Protein AF-A0A812KGJ5-F1 (afdb_monomer)

Foldseek 3Di:
DVVCVVVVVVVCPDLVVLQVQLLVCLLDVNLALVSLVVSVVSPRDQFDFDAQDDDDPVLVVLVVLLVCVVVPVDDLVSLLSVQRARDGSLLSNLSNVSVNSNLSSLLVPHDQCDAGPVRDGSCRSCVVPDDDPQNVCSSVVNSVVSNVSSVCSVVVVVVVD

pLDDT: mean 86.13, std 13.67, range [40.97, 97.31]

Sequence (161 aa):
AMNEILVQAGGSMSSWILNRAIYSATSFRGGQAQVIQRLIQVRADVNHKYPLKAVSLHALYLGVKGMQHRFGRVTNSTRQCYHAWGATPLMAALLSAQYEGAAALIAAGARIDLRNARGCTAAELVREQVLPRFLVEALQGRPQECQDITDMILAGKTSEV

Mean predicted aligned error: 6.78 Å

InterPro domains:
  IPR002110 Ankyrin repeat [PS50088] (85-117)
  IPR036770 Ankyrin repeat-containing domain superfamily [G3DSA:1.25.40.20] 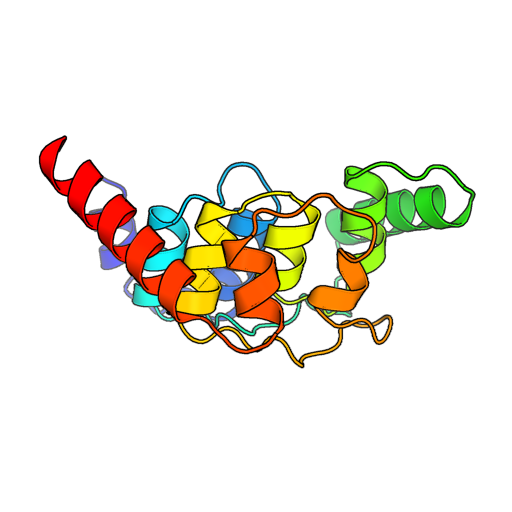(18-151)
  IPR036770 Ankyrin repeat-containing domain superfamily [SSF48403] (29-126)

Structure (mmCIF, N/CA/C/O backbone):
data_AF-A0A812KGJ5-F1
#
_entry.id   AF-A0A812KGJ5-F1
#
loop_
_atom_site.group_PDB
_atom_site.id
_atom_site.type_symbol
_atom_site.label_atom_id
_atom_site.label_alt_id
_atom_site.label_comp_id
_atom_site.label_asym_id
_atom_site.label_entity_id
_atom_site.label_seq_id
_atom_site.pdbx_PDB_ins_code
_atom_site.Cartn_x
_atom_site.Cartn_y
_atom_site.Cartn_z
_atom_site.occupancy
_atom_site.B_iso_or_equiv
_atom_site.auth_seq_id
_atom_site.auth_comp_id
_atom_site.auth_asym_id
_atom_site.auth_atom_id
_atom_site.pdbx_PDB_model_num
ATOM 1 N N . ALA A 1 1 ? -24.506 7.480 -14.493 1.00 49.41 1 ALA A N 1
ATOM 2 C CA . ALA A 1 1 ? -23.262 7.595 -15.292 1.00 49.41 1 ALA A CA 1
ATOM 3 C C . ALA A 1 1 ? -22.145 6.641 -14.834 1.00 49.41 1 ALA A C 1
ATOM 5 O O . ALA A 1 1 ? -22.052 5.567 -15.404 1.00 49.41 1 ALA A O 1
ATOM 6 N N . MET A 1 2 ? -21.313 6.937 -13.816 1.00 45.19 2 MET A N 1
ATOM 7 C CA . MET A 1 2 ? -20.168 6.054 -13.472 1.00 45.19 2 MET A CA 1
ATOM 8 C C . MET A 1 2 ? -20.586 4.677 -12.919 1.00 45.19 2 MET A C 1
ATOM 10 O O . MET A 1 2 ? -19.990 3.668 -13.282 1.00 45.19 2 MET A O 1
ATOM 14 N N . ASN A 1 3 ? -21.657 4.625 -12.117 1.00 40.97 3 ASN A N 1
ATOM 15 C CA . ASN A 1 3 ? -22.225 3.366 -11.612 1.00 40.97 3 ASN A CA 1
ATOM 16 C C . ASN A 1 3 ? -22.810 2.486 -12.728 1.00 40.97 3 ASN A C 1
ATOM 18 O O . ASN A 1 3 ? -22.664 1.273 -12.676 1.00 40.97 3 ASN A O 1
ATOM 22 N N . GLU A 1 4 ? -23.417 3.080 -13.757 1.00 52.66 4 GLU A N 1
ATOM 23 C CA . GLU A 1 4 ? -23.942 2.325 -14.903 1.00 52.66 4 GLU A CA 1
ATOM 24 C C . GLU A 1 4 ? -22.805 1.792 -15.769 1.00 52.66 4 GLU A C 1
ATOM 26 O O . GLU A 1 4 ? -22.824 0.624 -16.122 1.00 52.66 4 GLU A O 1
ATOM 31 N N . ILE A 1 5 ? -21.756 2.584 -16.011 1.00 55.25 5 ILE A N 1
ATOM 32 C CA . ILE A 1 5 ? -20.582 2.143 -16.782 1.00 55.25 5 ILE A CA 1
ATOM 33 C C . ILE A 1 5 ? -19.865 0.972 -16.088 1.00 55.25 5 ILE A C 1
ATOM 35 O O . ILE A 1 5 ? -19.426 0.040 -16.757 1.00 55.25 5 ILE A O 1
ATOM 39 N N . LEU A 1 6 ? -19.781 0.976 -14.753 1.00 51.72 6 LEU A N 1
ATOM 40 C CA . LEU A 1 6 ? -19.147 -0.102 -13.981 1.00 51.72 6 LEU A CA 1
ATOM 41 C C . LEU A 1 6 ? -19.994 -1.384 -13.923 1.00 51.72 6 LEU A C 1
ATOM 43 O O . LEU A 1 6 ? -19.431 -2.476 -13.924 1.00 51.72 6 LEU A O 1
ATOM 47 N N . VAL A 1 7 ? -21.326 -1.267 -13.909 1.00 52.66 7 VAL A N 1
ATOM 48 C CA . VAL A 1 7 ? -22.252 -2.416 -13.936 1.00 52.66 7 VAL A CA 1
ATOM 49 C C . VAL A 1 7 ? -22.390 -2.992 -15.350 1.00 52.66 7 VAL A C 1
ATOM 51 O O . VAL A 1 7 ? -22.420 -4.208 -15.526 1.00 52.66 7 VAL A O 1
ATOM 54 N N . GLN A 1 8 ? -22.403 -2.140 -16.376 1.00 48.59 8 GLN A N 1
ATOM 55 C CA . GLN A 1 8 ? -22.491 -2.535 -17.786 1.00 48.59 8 GLN A CA 1
ATOM 56 C C . GLN A 1 8 ? -21.162 -3.120 -18.302 1.00 48.59 8 GLN A C 1
ATOM 58 O O . GLN A 1 8 ? -21.161 -3.959 -19.199 1.00 48.59 8 GLN A O 1
ATOM 63 N N . ALA A 1 9 ? -20.039 -2.785 -17.653 1.00 47.84 9 ALA A N 1
ATOM 64 C CA . ALA A 1 9 ? -18.753 -3.480 -17.768 1.00 47.84 9 ALA A CA 1
ATOM 65 C C . ALA A 1 9 ? -18.690 -4.810 -16.979 1.00 47.84 9 ALA A C 1
ATOM 67 O O . ALA A 1 9 ? -17.604 -5.348 -16.760 1.00 47.84 9 ALA A O 1
ATOM 68 N N . GLY A 1 10 ? -19.842 -5.378 -16.592 1.00 43.94 10 GLY A N 1
ATOM 69 C CA . GLY A 1 10 ? -20.005 -6.692 -15.954 1.00 43.94 10 GLY A CA 1
ATOM 70 C C . GLY A 1 10 ? -19.422 -7.890 -16.724 1.00 43.94 10 GLY A C 1
ATOM 71 O O . GLY A 1 10 ? -19.470 -9.015 -16.234 1.00 43.94 10 GLY A O 1
ATOM 72 N N . GLY A 1 11 ? -18.794 -7.673 -17.881 1.00 49.69 11 GLY A N 1
ATOM 73 C CA . GLY A 1 11 ? -17.784 -8.576 -18.423 1.00 49.69 11 GLY A CA 1
ATOM 74 C C . 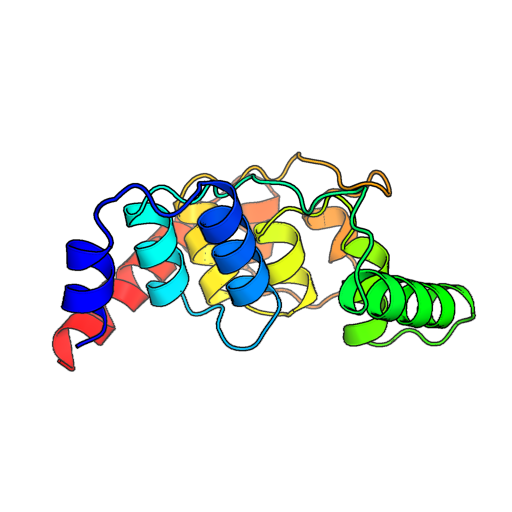GLY A 1 11 ? -16.456 -8.411 -17.681 1.00 49.69 11 GLY A C 1
ATOM 75 O O . GLY A 1 11 ? -15.562 -7.756 -18.200 1.00 49.69 11 GLY A O 1
ATOM 76 N N . SER A 1 12 ? -16.351 -8.975 -16.468 1.00 53.38 12 SER A N 1
ATOM 77 C CA . SER A 1 12 ? -15.117 -9.162 -15.678 1.00 53.38 12 SER A CA 1
ATOM 78 C C . SER A 1 12 ? -13.995 -8.174 -16.025 1.00 53.38 12 SER A C 1
ATOM 80 O O . SER A 1 12 ? -13.027 -8.544 -16.701 1.00 53.38 12 SER A O 1
ATOM 82 N N . MET A 1 13 ? -14.089 -6.925 -15.556 1.00 59.03 13 MET A 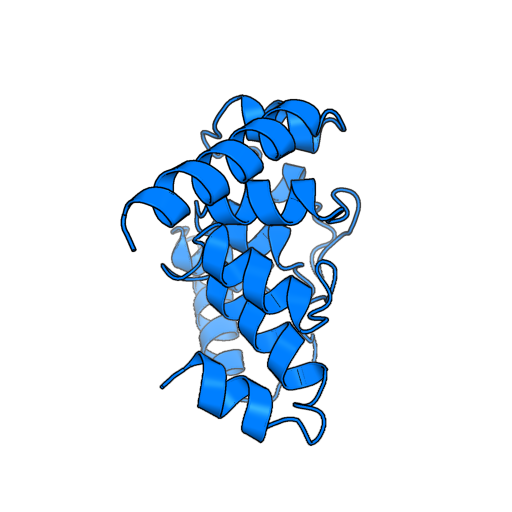N 1
ATOM 83 C CA . MET A 1 13 ? -12.939 -6.026 -15.612 1.00 59.03 13 MET A CA 1
ATOM 84 C C . MET A 1 13 ? -11.746 -6.772 -15.011 1.00 59.03 13 MET A C 1
ATOM 86 O O . MET A 1 13 ? -11.825 -7.253 -13.880 1.00 59.03 13 MET A O 1
ATOM 90 N N . SER A 1 14 ? -10.698 -6.973 -15.819 1.00 75.38 14 SER A N 1
ATOM 91 C CA . SER A 1 14 ? -9.600 -7.871 -15.462 1.00 75.38 14 SER A CA 1
ATOM 92 C C . SER A 1 14 ? -9.105 -7.541 -14.056 1.00 75.38 14 SER A C 1
ATOM 94 O O . SER A 1 14 ? -8.898 -6.367 -13.735 1.00 75.38 14 SER A O 1
ATOM 96 N N . SER A 1 15 ? -8.911 -8.563 -13.220 1.00 79.56 15 SER A N 1
ATOM 97 C CA . SER A 1 15 ? -8.401 -8.409 -11.850 1.00 79.56 15 SER A CA 1
ATOM 98 C C . SER A 1 15 ? -7.136 -7.544 -11.810 1.00 79.56 15 SER A C 1
ATOM 100 O O . SER A 1 15 ? -6.934 -6.761 -10.887 1.00 79.56 15 SER A O 1
ATOM 102 N N . TRP A 1 16 ? -6.333 -7.590 -12.876 1.00 81.38 16 TRP A N 1
ATOM 103 C CA . TRP A 1 16 ? -5.188 -6.712 -13.085 1.00 81.38 16 TRP A CA 1
ATOM 104 C C . TRP A 1 16 ? -5.549 -5.216 -13.135 1.00 81.38 16 TRP A C 1
ATOM 106 O O . TRP A 1 16 ? -4.878 -4.407 -12.495 1.00 81.38 16 TRP A O 1
ATOM 116 N N . ILE A 1 17 ? -6.606 -4.837 -13.863 1.00 85.12 17 ILE A N 1
ATOM 117 C CA . ILE A 1 17 ? -7.069 -3.443 -13.975 1.00 85.12 17 ILE A CA 1
ATOM 118 C C . ILE A 1 17 ? -7.557 -2.950 -12.615 1.00 85.12 17 ILE A C 1
ATOM 120 O O . ILE A 1 17 ? -7.167 -1.867 -12.190 1.00 85.12 17 ILE A O 1
ATOM 124 N N . LEU A 1 18 ? -8.356 -3.757 -11.913 1.00 87.94 18 LEU A N 1
ATOM 125 C CA . LEU A 1 18 ? -8.873 -3.434 -10.580 1.00 87.94 18 LEU A CA 1
ATOM 126 C C . LEU A 1 18 ? -7.752 -3.219 -9.562 1.00 87.94 18 LEU A C 1
ATOM 128 O O . LEU A 1 18 ? -7.709 -2.198 -8.874 1.00 87.94 18 LEU A O 1
ATOM 132 N N . ASN A 1 19 ? -6.794 -4.142 -9.530 1.00 89.62 19 ASN A N 1
ATOM 133 C CA . ASN A 1 19 ? -5.656 -4.066 -8.623 1.00 89.62 19 ASN A CA 1
ATOM 134 C C . ASN A 1 19 ? -4.739 -2.877 -8.946 1.00 89.62 19 ASN A C 1
ATOM 136 O O . ASN A 1 19 ? -4.195 -2.221 -8.055 1.00 89.62 19 ASN A O 1
ATOM 140 N N . ARG A 1 20 ? -4.588 -2.545 -10.231 1.00 87.81 20 ARG A N 1
ATOM 141 C CA . ARG A 1 20 ? -3.857 -1.349 -10.654 1.00 87.81 20 ARG A CA 1
ATOM 142 C C . ARG A 1 20 ? -4.625 -0.067 -10.323 1.00 87.81 20 ARG A C 1
ATOM 144 O O . ARG A 1 20 ? -3.994 0.923 -9.955 1.00 87.81 20 ARG A O 1
ATOM 151 N N . ALA A 1 21 ? -5.953 -0.079 -10.419 1.00 89.88 21 ALA A N 1
ATOM 152 C CA . ALA A 1 21 ? -6.806 1.058 -10.095 1.00 89.88 21 ALA A CA 1
ATOM 153 C C . ALA A 1 21 ? -6.753 1.393 -8.602 1.00 89.88 21 ALA A C 1
ATOM 155 O O . ALA A 1 21 ? -6.520 2.552 -8.270 1.00 89.88 21 ALA A O 1
ATOM 156 N N . ILE A 1 22 ? -6.871 0.400 -7.710 1.00 91.62 22 ILE A N 1
ATOM 157 C CA . ILE A 1 22 ? -6.775 0.640 -6.260 1.00 91.62 22 ILE A CA 1
ATOM 158 C C . ILE A 1 22 ? -5.387 1.149 -5.866 1.00 91.62 22 ILE A C 1
ATOM 160 O O . ILE A 1 22 ? -5.286 2.124 -5.128 1.00 91.62 22 ILE A O 1
ATOM 164 N N . TYR A 1 23 ? -4.317 0.586 -6.439 1.00 91.56 23 TYR A N 1
ATOM 165 C CA . TYR A 1 23 ? -2.957 1.076 -6.205 1.00 91.56 23 TYR A CA 1
ATOM 166 C C . TYR A 1 23 ? -2.756 2.511 -6.717 1.00 91.56 23 TYR A C 1
ATOM 168 O O . TYR A 1 23 ? -2.099 3.336 -6.079 1.00 91.56 23 TYR A O 1
ATOM 176 N N . SER A 1 24 ? -3.305 2.829 -7.891 1.00 89.38 24 SER A N 1
ATOM 177 C CA . SER A 1 24 ? -3.219 4.175 -8.455 1.00 89.38 24 SER A CA 1
ATOM 178 C C . SER A 1 24 ? -4.025 5.170 -7.620 1.00 89.38 24 SER A C 1
ATOM 180 O O . SER A 1 24 ? -3.529 6.254 -7.328 1.00 89.38 24 SER A O 1
ATOM 182 N N . ALA A 1 25 ? -5.236 4.807 -7.193 1.00 91.06 25 ALA A N 1
ATOM 183 C CA . ALA A 1 25 ? -6.074 5.646 -6.344 1.00 91.06 25 ALA A CA 1
ATOM 184 C C . ALA A 1 25 ? -5.346 6.021 -5.047 1.00 91.06 25 ALA A C 1
ATOM 186 O O . ALA A 1 25 ? -5.326 7.194 -4.689 1.00 91.06 25 ALA A O 1
ATOM 187 N N . THR A 1 26 ? -4.670 5.065 -4.403 1.00 90.88 26 THR A N 1
ATOM 188 C CA . THR A 1 26 ? -3.925 5.309 -3.158 1.00 90.88 26 THR A CA 1
ATOM 189 C C . THR A 1 26 ? -2.605 6.055 -3.350 1.00 90.88 26 THR A C 1
ATOM 191 O O . THR A 1 26 ? -2.118 6.674 -2.409 1.00 90.88 26 THR A O 1
ATOM 194 N N . SER A 1 27 ? -2.024 6.029 -4.552 1.00 88.69 27 SER A N 1
ATOM 195 C CA . SER A 1 27 ? -0.764 6.725 -4.870 1.00 88.69 27 SER A CA 1
ATOM 196 C C . SER A 1 27 ? -0.944 8.205 -5.232 1.00 88.69 27 SER A C 1
ATOM 198 O O . SER A 1 27 ? 0.034 8.946 -5.323 1.00 88.69 27 SER A O 1
ATOM 200 N N . PHE A 1 28 ? -2.174 8.640 -5.504 1.00 83.75 28 PHE A N 1
ATOM 201 C CA . PHE A 1 28 ? -2.497 10.000 -5.941 1.00 83.75 28 PHE A CA 1
ATOM 202 C C . PHE A 1 28 ? -3.640 10.571 -5.087 1.00 83.75 28 PHE A C 1
ATOM 204 O O . PHE A 1 28 ? -4.107 9.929 -4.152 1.00 83.75 28 PHE A O 1
ATOM 211 N N . ARG A 1 29 ? -4.144 11.770 -5.413 1.00 72.50 29 ARG A N 1
ATOM 212 C CA . ARG A 1 29 ? -5.267 12.423 -4.698 1.00 72.50 29 ARG A CA 1
ATOM 213 C C . ARG A 1 29 ? -6.622 11.682 -4.790 1.00 72.50 29 ARG A C 1
ATOM 215 O O . ARG A 1 29 ? -7.657 12.257 -4.471 1.00 72.50 29 ARG A O 1
ATOM 222 N N . GLY A 1 30 ? -6.633 10.433 -5.257 1.00 65.19 30 GLY A N 1
ATOM 223 C CA . GLY A 1 30 ? -7.813 9.571 -5.338 1.00 65.19 30 GLY A CA 1
ATOM 224 C C . GLY A 1 30 ? -8.027 8.689 -4.105 1.00 65.19 30 GLY A C 1
ATOM 225 O O . GLY A 1 30 ? -8.983 7.918 -4.091 1.00 65.19 30 GLY A O 1
ATOM 226 N N . GLY A 1 31 ? -7.172 8.781 -3.082 1.00 74.88 31 GLY A N 1
ATOM 227 C CA . GLY A 1 31 ? -7.194 7.932 -1.889 1.00 74.88 31 GLY A CA 1
ATOM 228 C C . GLY A 1 31 ? -8.300 8.270 -0.888 1.00 74.88 31 GLY A C 1
ATOM 229 O O . GLY A 1 31 ? -8.078 8.165 0.312 1.00 74.88 31 GLY A O 1
ATOM 230 N N . GLN A 1 32 ? -9.472 8.693 -1.362 1.00 85.62 32 GLN A N 1
ATOM 231 C CA . GLN A 1 32 ? -10.650 8.892 -0.519 1.00 85.62 32 GLN A CA 1
ATOM 232 C C . GLN A 1 32 ? -11.233 7.537 -0.119 1.00 85.62 32 GLN A C 1
ATOM 234 O O . GLN A 1 32 ? -11.324 6.634 -0.958 1.00 85.62 32 GLN A O 1
ATOM 239 N N . ALA A 1 33 ? -11.705 7.416 1.124 1.00 86.38 33 ALA A N 1
ATOM 240 C CA . ALA A 1 33 ? -12.263 6.167 1.652 1.00 86.38 33 ALA A CA 1
ATOM 241 C C . ALA A 1 33 ? -13.346 5.559 0.738 1.00 86.38 33 ALA A C 1
ATOM 243 O O . ALA A 1 33 ? -13.368 4.353 0.518 1.00 86.38 33 ALA A O 1
ATOM 244 N N . GLN A 1 34 ? -14.183 6.395 0.118 1.00 87.56 34 GLN A N 1
ATOM 245 C CA . GLN A 1 34 ? -15.259 5.969 -0.782 1.00 87.56 34 GLN A CA 1
ATOM 246 C C . GLN A 1 34 ? -14.760 5.290 -2.057 1.00 87.56 34 GLN A C 1
ATOM 248 O O . GLN A 1 34 ? -15.262 4.233 -2.431 1.00 87.56 34 GLN A O 1
ATOM 253 N N . VAL A 1 35 ? -13.775 5.883 -2.737 1.00 88.06 35 VAL A N 1
ATOM 254 C CA . VAL A 1 35 ? -13.225 5.317 -3.980 1.00 88.06 35 VAL A CA 1
ATOM 255 C C . VAL A 1 35 ? -12.588 3.967 -3.677 1.00 88.06 35 VAL A C 1
ATOM 257 O O . VAL A 1 35 ? -12.818 2.996 -4.395 1.00 88.06 35 VAL A O 1
ATOM 260 N N . ILE A 1 36 ? -11.849 3.892 -2.570 1.00 90.88 36 ILE A N 1
ATOM 261 C CA . ILE A 1 36 ? -11.234 2.655 -2.095 1.00 90.88 36 ILE A CA 1
ATOM 262 C C . ILE A 1 36 ? -12.301 1.610 -1.755 1.00 90.88 36 ILE A C 1
ATOM 264 O O . ILE A 1 36 ? -12.226 0.494 -2.261 1.00 90.88 36 ILE A O 1
ATOM 268 N N . GLN A 1 37 ? -13.340 1.972 -0.997 1.00 90.12 37 GLN A N 1
ATOM 269 C CA . GLN A 1 37 ? -14.439 1.069 -0.652 1.00 90.12 37 GLN A CA 1
ATOM 270 C C . GLN A 1 37 ? -15.162 0.547 -1.902 1.00 90.12 37 GLN A C 1
ATOM 272 O O . GLN A 1 37 ? -15.429 -0.650 -2.005 1.00 90.12 37 GLN A O 1
ATOM 277 N N . ARG A 1 38 ? -15.439 1.410 -2.886 1.00 88.56 38 ARG A N 1
ATOM 278 C CA . ARG A 1 38 ? -16.056 1.001 -4.157 1.00 88.56 38 ARG A CA 1
ATOM 279 C C . ARG A 1 38 ? -15.171 0.033 -4.934 1.00 88.56 38 ARG A C 1
ATOM 281 O O . ARG A 1 38 ? -15.676 -0.971 -5.426 1.00 88.56 38 ARG A O 1
ATOM 288 N N . LEU A 1 39 ? -13.866 0.293 -5.009 1.00 89.19 39 LEU A N 1
ATOM 289 C CA . LEU A 1 39 ? -12.909 -0.610 -5.658 1.00 89.19 39 LEU A CA 1
ATOM 290 C C . LEU A 1 39 ? -12.841 -1.970 -4.947 1.00 89.19 39 LEU A C 1
ATOM 292 O O . LEU A 1 39 ? -12.776 -3.006 -5.604 1.00 89.19 39 LEU A O 1
ATOM 296 N N . ILE A 1 40 ? -12.937 -1.985 -3.620 1.00 89.44 40 ILE A N 1
ATOM 297 C CA . ILE A 1 40 ? -13.006 -3.220 -2.829 1.00 89.44 40 ILE A CA 1
ATOM 298 C C . ILE A 1 40 ? -14.322 -3.971 -3.089 1.00 89.44 40 ILE A C 1
ATOM 300 O O . ILE A 1 40 ? -14.297 -5.186 -3.279 1.00 89.44 40 ILE A O 1
ATOM 304 N N . GLN A 1 41 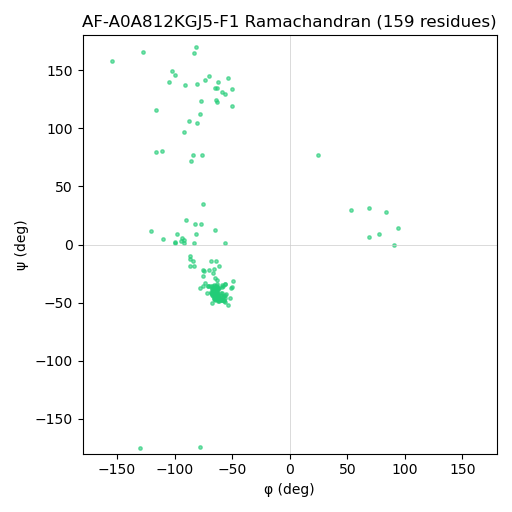? -15.462 -3.272 -3.182 1.00 88.62 41 GLN A N 1
ATOM 305 C CA . GLN A 1 41 ? -16.768 -3.875 -3.505 1.00 88.62 41 GLN A CA 1
ATOM 306 C C . GLN A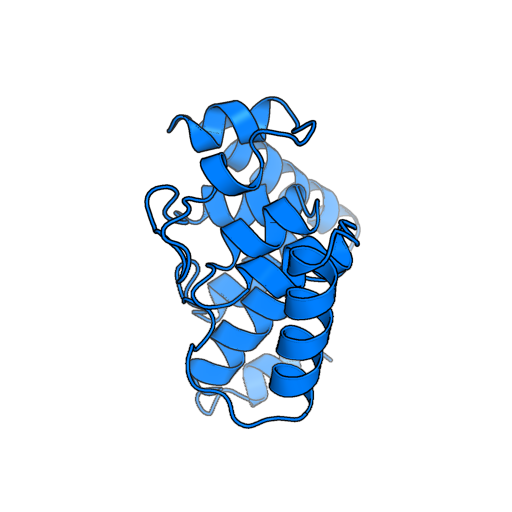 1 41 ? -16.763 -4.590 -4.863 1.00 88.62 41 GLN A C 1
ATOM 308 O O . GLN A 1 41 ? -17.348 -5.665 -4.995 1.00 88.62 41 GLN A O 1
ATOM 313 N N . VAL A 1 42 ? -16.052 -4.048 -5.858 1.00 87.44 42 VAL A N 1
ATOM 314 C CA . VAL A 1 42 ? -15.863 -4.704 -7.167 1.00 87.44 42 VAL A CA 1
ATOM 315 C C . VAL A 1 42 ? -14.730 -5.745 -7.168 1.00 87.44 42 VAL A C 1
ATOM 317 O O . VAL A 1 42 ? -14.284 -6.169 -8.230 1.00 87.44 42 VAL A O 1
ATOM 320 N N . ARG A 1 43 ? -14.305 -6.209 -5.983 1.00 86.88 43 ARG A N 1
ATOM 321 C CA . ARG A 1 43 ? -13.310 -7.270 -5.749 1.00 86.88 43 ARG A CA 1
ATOM 322 C C . ARG A 1 43 ? -11.866 -6.912 -6.121 1.00 86.88 43 ARG A C 1
ATOM 324 O O . ARG A 1 43 ? -11.097 -7.800 -6.493 1.00 86.88 43 ARG A O 1
ATOM 331 N N . ALA A 1 44 ? -11.465 -5.644 -6.005 1.00 89.31 44 ALA A N 1
ATOM 332 C CA . ALA A 1 44 ? -10.040 -5.308 -6.022 1.00 89.31 44 ALA A CA 1
ATOM 333 C C . ALA A 1 44 ? -9.330 -5.918 -4.800 1.00 89.31 44 ALA A C 1
ATOM 335 O O . ALA A 1 44 ? -9.813 -5.816 -3.671 1.00 89.31 44 ALA A O 1
ATOM 336 N N . ASP A 1 45 ? -8.170 -6.536 -5.016 1.00 92.75 45 ASP A N 1
ATOM 337 C CA . ASP A 1 45 ? -7.374 -7.134 -3.946 1.00 92.75 45 ASP A CA 1
ATOM 338 C C . ASP A 1 45 ? -6.602 -6.046 -3.183 1.00 92.75 45 ASP A C 1
ATOM 340 O O . ASP A 1 45 ? -5.660 -5.431 -3.696 1.00 92.75 45 ASP A O 1
ATOM 344 N N . VAL A 1 46 ? -6.988 -5.839 -1.921 1.00 94.00 46 VAL A N 1
ATOM 345 C CA . VAL A 1 46 ? -6.383 -4.870 -0.989 1.00 94.00 46 VAL A CA 1
ATOM 346 C C . VAL A 1 46 ? -4.906 -5.136 -0.701 1.00 94.00 46 VAL A C 1
ATOM 348 O O . VAL A 1 46 ? -4.200 -4.244 -0.233 1.00 94.00 46 VAL A O 1
ATOM 351 N N . ASN A 1 47 ? -4.425 -6.349 -0.977 1.00 95.94 47 ASN A N 1
ATOM 352 C CA . ASN A 1 47 ? -3.061 -6.791 -0.712 1.00 95.94 47 ASN A CA 1
ATOM 353 C C . ASN A 1 47 ? -2.230 -6.980 -1.987 1.00 95.94 47 ASN A C 1
ATOM 355 O O . ASN A 1 47 ? -1.075 -7.418 -1.897 1.00 95.94 47 ASN A O 1
ATOM 359 N N . HIS A 1 48 ? -2.775 -6.649 -3.163 1.00 93.88 48 HIS A N 1
ATOM 360 C CA . HIS A 1 48 ? -2.075 -6.859 -4.423 1.00 93.88 48 HIS A CA 1
ATOM 361 C C . HIS A 1 48 ? -0.795 -6.026 -4.502 1.00 93.88 48 HIS A C 1
ATOM 363 O O . HIS A 1 48 ? -0.810 -4.800 -4.413 1.00 93.88 48 HIS A O 1
ATOM 369 N N . LYS A 1 49 ? 0.340 -6.689 -4.712 1.00 93.94 49 LYS A N 1
ATOM 370 C CA . LYS A 1 49 ? 1.634 -6.014 -4.810 1.00 93.94 49 LYS A CA 1
ATOM 371 C C . LYS A 1 49 ? 1.836 -5.418 -6.198 1.00 93.94 49 LYS A C 1
ATOM 373 O O . LYS A 1 49 ? 1.590 -6.086 -7.199 1.00 93.94 49 LYS A O 1
ATOM 378 N N . TYR A 1 50 ? 2.372 -4.202 -6.260 1.00 91.19 50 TYR A N 1
ATOM 379 C CA . TYR A 1 50 ? 2.730 -3.571 -7.526 1.00 91.19 50 TYR A CA 1
ATOM 380 C C . TYR A 1 50 ? 3.700 -4.463 -8.325 1.00 91.19 50 TYR A C 1
ATOM 382 O O . TYR A 1 50 ? 4.710 -4.918 -7.766 1.00 91.19 50 TYR A O 1
ATOM 390 N N . PRO A 1 51 ? 3.424 -4.730 -9.614 1.00 88.44 51 PRO A N 1
ATOM 391 C CA . PRO A 1 51 ? 4.143 -5.742 -10.384 1.00 88.44 51 PRO A CA 1
ATOM 392 C C . PRO A 1 51 ? 5.619 -5.377 -10.531 1.00 88.44 51 PRO A C 1
ATOM 394 O O . PRO A 1 51 ? 5.917 -4.249 -10.877 1.00 88.44 51 PRO A O 1
ATOM 397 N N . LEU A 1 52 ? 6.545 -6.320 -10.327 1.00 73.44 52 LEU A N 1
ATOM 398 C CA . LEU A 1 52 ? 8.001 -6.073 -10.405 1.00 73.44 52 LEU A CA 1
ATOM 399 C C . LEU A 1 52 ? 8.541 -5.941 -11.834 1.00 73.44 52 LEU A C 1
ATOM 401 O O . LEU A 1 52 ? 9.580 -5.327 -12.058 1.00 73.44 52 LEU A O 1
ATOM 405 N N . LYS A 1 53 ? 7.866 -6.575 -12.795 1.00 67.81 53 LYS A N 1
ATOM 406 C CA . LYS A 1 53 ? 8.306 -6.686 -14.188 1.00 67.81 53 LYS A CA 1
ATOM 407 C C . LYS A 1 53 ? 7.310 -5.956 -15.077 1.00 67.81 53 LYS A C 1
ATOM 409 O O . LYS A 1 53 ? 6.428 -6.573 -15.663 1.00 67.81 53 LYS A O 1
ATOM 414 N N . ALA A 1 54 ? 7.426 -4.634 -15.136 1.00 69.19 54 ALA A N 1
ATOM 415 C CA . ALA A 1 54 ? 6.655 -3.817 -16.063 1.00 69.19 54 ALA A CA 1
ATOM 416 C C . ALA A 1 54 ? 7.613 -3.139 -17.043 1.00 69.19 54 ALA A C 1
ATOM 418 O O . ALA A 1 54 ? 8.423 -2.308 -16.644 1.00 69.19 54 ALA A O 1
ATOM 419 N N . VAL A 1 55 ? 7.510 -3.470 -18.329 1.00 75.50 55 VAL A N 1
ATOM 420 C CA . VAL A 1 55 ? 8.182 -2.716 -19.393 1.00 75.50 55 VAL A CA 1
ATOM 421 C C . VAL A 1 55 ? 7.189 -1.665 -19.873 1.00 75.50 55 VAL A C 1
ATOM 423 O O . VAL A 1 55 ? 6.259 -1.961 -20.614 1.00 75.50 55 VAL A O 1
ATOM 426 N N . SER A 1 56 ? 7.309 -0.446 -19.351 1.00 84.62 56 SER A N 1
ATOM 427 C CA . SER A 1 56 ? 6.435 0.676 -19.714 1.00 84.62 56 SER A CA 1
ATOM 428 C C . SER A 1 56 ? 7.143 2.010 -1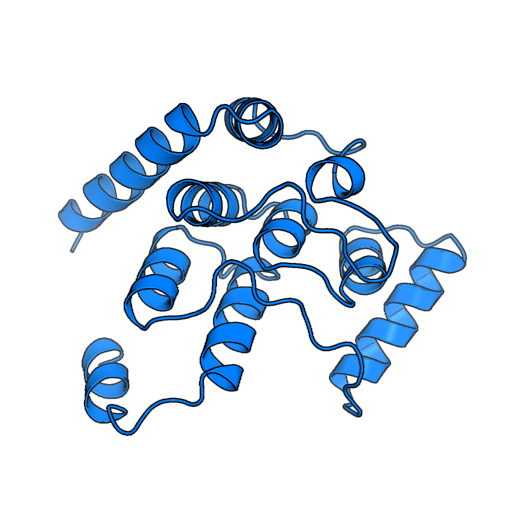9.492 1.00 84.62 56 SER A C 1
ATOM 430 O O . SER A 1 56 ? 8.048 2.103 -18.661 1.00 84.62 56 SER A O 1
ATOM 432 N N . LEU A 1 57 ? 6.690 3.071 -20.169 1.00 86.38 57 LEU A N 1
ATOM 433 C CA . LEU A 1 57 ? 7.172 4.438 -19.912 1.00 86.38 57 LEU A CA 1
ATOM 434 C C . LEU A 1 57 ? 6.993 4.842 -18.442 1.00 86.38 57 LEU A C 1
ATOM 436 O O . LEU A 1 57 ? 7.835 5.523 -17.864 1.00 86.38 57 LEU A O 1
ATOM 440 N N . HIS A 1 58 ? 5.923 4.361 -17.810 1.00 84.38 58 HIS A N 1
ATOM 441 C CA . HIS A 1 58 ? 5.690 4.572 -16.389 1.00 84.38 58 HIS A CA 1
ATOM 442 C C . HIS A 1 58 ? 6.751 3.873 -15.523 1.00 84.38 58 HIS A C 1
ATOM 444 O O . HIS A 1 58 ? 7.275 4.479 -14.595 1.00 84.38 58 HIS A O 1
ATOM 450 N N . ALA A 1 59 ? 7.131 2.635 -15.849 1.00 86.56 59 ALA A N 1
ATOM 451 C CA . ALA A 1 59 ? 8.214 1.933 -15.158 1.00 86.56 59 ALA A CA 1
ATOM 452 C C . ALA A 1 59 ? 9.568 2.642 -15.318 1.00 86.56 59 ALA A C 1
ATOM 454 O O . ALA A 1 59 ? 10.321 2.741 -14.349 1.00 86.56 59 ALA A O 1
ATOM 455 N N . LEU A 1 60 ? 9.850 3.192 -16.506 1.00 90.00 60 LEU A N 1
ATOM 456 C CA . LEU A 1 60 ? 11.033 4.025 -16.736 1.00 90.00 60 LEU A CA 1
ATOM 457 C C . LEU A 1 60 ? 11.012 5.274 -15.843 1.00 90.00 60 LEU A C 1
ATOM 459 O O . LEU A 1 60 ? 12.003 5.563 -15.175 1.00 90.00 60 LEU A O 1
ATOM 463 N N . TYR A 1 61 ? 9.876 5.974 -15.769 1.00 90.88 61 TYR A N 1
ATOM 464 C CA . TYR A 1 61 ? 9.697 7.121 -14.875 1.00 90.88 61 TYR A CA 1
ATOM 465 C C . TYR A 1 61 ? 9.946 6.756 -13.403 1.00 90.88 61 TYR A C 1
ATOM 467 O O . TYR A 1 61 ? 10.713 7.445 -12.724 1.00 90.88 61 TYR A O 1
ATOM 475 N N . LEU A 1 62 ? 9.363 5.649 -12.920 1.00 90.06 62 LEU A N 1
ATOM 476 C CA . LEU A 1 62 ? 9.599 5.149 -11.560 1.00 90.06 62 LEU A CA 1
ATOM 477 C C . LEU A 1 62 ? 11.086 4.848 -11.329 1.00 90.06 62 LEU A C 1
ATOM 479 O O . LEU A 1 62 ? 11.627 5.204 -10.283 1.00 90.06 62 LEU A O 1
ATOM 483 N N . GLY A 1 63 ? 11.761 4.249 -12.315 1.00 90.38 63 GLY A N 1
ATOM 484 C CA . GLY A 1 63 ? 13.196 3.969 -12.279 1.00 90.38 63 GLY A CA 1
ATOM 485 C C . GLY A 1 63 ? 14.047 5.236 -12.169 1.00 90.38 63 GLY A C 1
ATOM 486 O O . GLY A 1 63 ? 14.894 5.327 -11.281 1.00 90.38 63 GLY A O 1
ATOM 487 N N . VAL A 1 64 ? 13.780 6.246 -13.003 1.00 92.44 64 VAL A N 1
ATOM 488 C CA . VAL A 1 64 ? 14.485 7.540 -12.970 1.00 92.44 64 VAL A CA 1
ATOM 489 C C . VAL A 1 64 ? 14.267 8.252 -11.632 1.00 92.44 64 VAL A C 1
ATOM 491 O O . VAL A 1 64 ? 15.221 8.738 -11.023 1.00 92.44 64 VAL A O 1
ATOM 494 N N . LYS A 1 65 ? 13.030 8.289 -11.122 1.00 93.75 65 LYS A N 1
ATOM 495 C CA . LYS A 1 65 ? 12.728 8.898 -9.815 1.00 93.75 65 LYS A CA 1
ATOM 496 C C . LYS A 1 65 ? 13.333 8.120 -8.648 1.00 93.75 65 LYS A C 1
ATOM 498 O O . LYS A 1 65 ? 13.856 8.736 -7.720 1.00 93.75 65 LYS A O 1
ATOM 503 N N . GLY A 1 66 ? 13.334 6.792 -8.715 1.00 92.12 66 GLY A N 1
ATOM 504 C CA . GLY A 1 66 ? 14.017 5.941 -7.743 1.00 92.12 66 GLY A CA 1
ATOM 505 C C . GLY A 1 66 ? 15.535 6.142 -7.756 1.00 92.12 66 GLY A C 1
ATOM 506 O O . GLY A 1 66 ? 16.172 6.144 -6.705 1.00 92.12 66 GLY A O 1
ATOM 507 N N . MET A 1 67 ? 16.120 6.387 -8.927 1.00 92.50 67 MET A N 1
ATOM 508 C CA . MET A 1 67 ? 17.533 6.733 -9.061 1.00 92.50 67 MET A CA 1
ATOM 509 C C . MET A 1 67 ? 17.839 8.101 -8.433 1.00 92.50 67 MET A C 1
ATOM 511 O O . MET A 1 67 ? 18.795 8.214 -7.671 1.00 92.50 67 MET A O 1
ATOM 515 N N . GLN A 1 68 ? 16.995 9.114 -8.665 1.00 94.12 68 GLN A N 1
ATOM 516 C CA . GLN A 1 68 ? 17.112 10.422 -7.999 1.00 94.12 68 GLN A CA 1
ATOM 517 C C . GLN A 1 68 ? 17.099 10.282 -6.470 1.00 94.12 68 GLN A C 1
ATOM 519 O O . GLN A 1 68 ? 17.944 10.880 -5.806 1.00 94.12 68 GLN A O 1
ATOM 524 N N . HIS A 1 69 ? 16.202 9.450 -5.924 1.00 93.00 69 HIS A N 1
ATOM 525 C CA . HIS A 1 69 ? 16.173 9.142 -4.491 1.00 93.00 69 HIS A CA 1
ATOM 526 C C . HIS A 1 69 ? 17.510 8.560 -4.009 1.00 93.00 69 HIS A C 1
ATOM 528 O O . HIS A 1 69 ? 18.079 9.043 -3.033 1.00 93.00 69 HIS A O 1
ATOM 534 N N . ARG A 1 70 ? 18.050 7.567 -4.731 1.00 90.50 70 ARG A N 1
ATOM 535 C CA . ARG A 1 70 ? 19.319 6.908 -4.384 1.00 90.50 70 ARG A CA 1
ATOM 536 C C . ARG A 1 70 ? 20.524 7.854 -4.420 1.00 90.50 70 ARG A C 1
ATOM 538 O O . ARG A 1 70 ? 21.452 7.665 -3.644 1.00 90.50 70 ARG A O 1
ATOM 545 N N . PHE A 1 71 ? 20.498 8.867 -5.282 1.00 93.06 71 PHE A N 1
ATOM 546 C CA . PHE A 1 71 ? 21.534 9.903 -5.370 1.00 93.06 71 PHE A CA 1
ATOM 547 C C . PHE A 1 71 ? 21.271 11.120 -4.463 1.00 93.06 71 PHE A C 1
ATOM 549 O O . PHE A 1 71 ? 21.805 12.199 -4.705 1.00 93.06 71 PHE A O 1
ATOM 556 N N . GLY A 1 72 ? 20.442 10.973 -3.424 1.00 88.75 72 GLY A N 1
ATOM 557 C CA . GLY A 1 72 ? 20.274 11.983 -2.373 1.00 88.75 72 GLY A CA 1
ATOM 558 C C . GLY A 1 72 ? 19.180 13.022 -2.625 1.00 88.75 72 GLY A C 1
ATOM 559 O O . GLY A 1 72 ? 18.925 13.858 -1.762 1.00 88.75 72 GLY A O 1
ATOM 560 N N . ARG A 1 73 ? 18.461 12.968 -3.755 1.00 91.56 73 ARG A N 1
ATOM 561 C CA . ARG A 1 73 ? 17.266 13.804 -3.974 1.00 91.56 73 ARG A CA 1
ATOM 562 C C . ARG A 1 73 ? 16.041 13.144 -3.345 1.00 91.56 73 ARG A C 1
ATOM 564 O O . ARG A 1 73 ? 15.213 12.544 -4.039 1.00 91.56 73 ARG A O 1
ATOM 571 N N . VAL A 1 74 ? 15.932 13.250 -2.024 1.00 89.56 74 VAL A N 1
ATOM 572 C CA . VAL A 1 74 ? 14.826 12.679 -1.248 1.00 89.56 74 VAL A CA 1
ATOM 573 C C . VAL A 1 74 ? 13.659 13.666 -1.184 1.00 89.56 74 VAL A C 1
ATOM 575 O O . VAL A 1 74 ? 13.700 14.666 -0.480 1.00 89.56 74 VAL A O 1
ATOM 578 N N . THR A 1 75 ? 12.602 13.376 -1.937 1.00 90.19 75 THR A N 1
ATOM 579 C CA . THR A 1 75 ? 11.303 14.055 -1.874 1.00 90.19 75 THR A CA 1
ATOM 580 C C . THR A 1 75 ? 10.209 13.005 -1.709 1.00 90.19 75 THR A C 1
ATOM 582 O O . THR A 1 75 ? 10.447 11.819 -1.956 1.00 90.19 75 THR A O 1
ATOM 585 N N . ASN A 1 76 ? 8.990 13.411 -1.343 1.00 87.81 76 ASN A N 1
ATOM 586 C CA . ASN A 1 76 ? 7.864 12.474 -1.222 1.00 87.81 76 ASN A CA 1
ATOM 587 C C . ASN A 1 76 ? 7.642 11.683 -2.520 1.00 87.81 76 ASN A C 1
ATOM 589 O O . ASN A 1 76 ? 7.499 10.464 -2.499 1.00 87.81 76 ASN A O 1
ATOM 593 N N . SER A 1 77 ? 7.729 12.350 -3.673 1.00 88.50 77 SER A N 1
ATOM 594 C CA . SER A 1 77 ? 7.565 11.701 -4.976 1.00 88.50 77 SER A CA 1
ATOM 595 C C . SER A 1 77 ? 8.706 10.738 -5.318 1.00 88.50 77 SER A C 1
ATOM 597 O O . SER A 1 77 ? 8.447 9.660 -5.855 1.00 88.50 77 SER A O 1
ATOM 599 N N . THR A 1 78 ? 9.967 11.083 -5.021 1.00 92.62 78 THR A N 1
ATOM 600 C CA . THR A 1 78 ? 11.090 10.168 -5.296 1.00 92.62 78 THR A CA 1
ATOM 601 C C . THR A 1 78 ? 11.080 8.975 -4.341 1.00 92.62 78 THR A C 1
ATOM 603 O O . THR A 1 78 ? 11.330 7.859 -4.792 1.00 92.62 78 THR A O 1
ATOM 606 N N . ARG A 1 79 ? 10.690 9.171 -3.072 1.00 91.81 79 ARG A N 1
ATOM 607 C CA . ARG A 1 79 ? 10.473 8.102 -2.079 1.00 91.81 79 ARG A CA 1
ATOM 608 C C . ARG A 1 79 ? 9.351 7.149 -2.504 1.00 91.81 79 ARG A C 1
ATOM 610 O O . ARG A 1 79 ? 9.571 5.938 -2.503 1.00 91.81 79 ARG A O 1
ATOM 617 N N . GLN A 1 80 ? 8.201 7.680 -2.937 1.00 91.25 80 GLN A N 1
ATOM 618 C CA . GLN A 1 80 ? 7.088 6.886 -3.481 1.00 91.25 80 GLN A CA 1
ATOM 619 C C . GLN A 1 80 ? 7.574 5.976 -4.613 1.00 91.25 80 GLN A C 1
ATOM 621 O O . GLN A 1 80 ? 7.367 4.766 -4.582 1.00 91.25 80 GLN A O 1
ATOM 626 N N . CYS A 1 81 ? 8.275 6.548 -5.597 1.00 92.31 81 CYS A N 1
ATOM 627 C CA . CYS A 1 81 ? 8.769 5.795 -6.749 1.00 92.31 81 CYS A CA 1
ATOM 628 C C . CYS A 1 81 ? 9.843 4.770 -6.362 1.00 92.31 81 CYS A C 1
ATOM 630 O O . CYS A 1 81 ? 9.857 3.658 -6.887 1.00 92.31 81 CYS A O 1
ATOM 632 N N . TYR A 1 82 ? 10.731 5.126 -5.432 1.00 93.50 82 TYR A N 1
ATOM 633 C CA . TYR A 1 82 ? 11.816 4.263 -4.969 1.00 93.50 82 TYR A CA 1
ATOM 634 C C . TYR A 1 82 ? 11.312 2.985 -4.282 1.00 93.50 82 TYR A C 1
ATOM 636 O O . TYR A 1 82 ? 11.902 1.913 -4.459 1.00 93.50 82 TYR A O 1
ATOM 644 N N . HIS A 1 83 ? 10.202 3.087 -3.545 1.00 94.31 83 HIS A N 1
ATOM 645 C CA . HIS A 1 83 ? 9.586 1.973 -2.823 1.00 94.31 83 HIS A CA 1
ATOM 646 C C . HIS A 1 83 ? 8.390 1.333 -3.539 1.00 94.31 83 HIS A C 1
ATOM 648 O O . HIS A 1 83 ? 7.834 0.381 -2.997 1.00 94.31 83 HIS A O 1
ATOM 654 N N . ALA A 1 84 ? 8.018 1.803 -4.736 1.00 93.00 84 ALA A N 1
ATOM 655 C CA . ALA A 1 84 ? 6.823 1.352 -5.451 1.00 93.00 84 ALA A CA 1
ATOM 656 C C . ALA A 1 84 ? 6.846 -0.144 -5.805 1.00 93.00 84 ALA A C 1
ATOM 658 O O . ALA A 1 84 ? 5.822 -0.815 -5.744 1.00 93.00 84 ALA A O 1
ATOM 659 N N . TRP A 1 85 ? 8.003 -0.698 -6.172 1.00 93.50 85 TRP A N 1
ATOM 660 C CA . TRP A 1 85 ? 8.089 -2.093 -6.609 1.00 93.50 85 TRP A CA 1
ATOM 661 C C . TRP A 1 85 ? 7.713 -3.067 -5.489 1.00 93.50 85 TRP A C 1
ATOM 663 O O . TRP A 1 85 ? 8.309 -3.064 -4.409 1.00 93.50 85 TRP A O 1
ATOM 673 N N . GLY A 1 86 ? 6.728 -3.927 -5.754 1.00 94.19 86 GLY A N 1
ATOM 674 C CA . GLY A 1 86 ? 6.209 -4.875 -4.774 1.00 94.19 86 GLY A CA 1
ATOM 675 C C . GLY A 1 86 ? 5.433 -4.233 -3.619 1.00 94.19 86 GLY A C 1
ATOM 676 O O . GLY A 1 86 ? 5.089 -4.948 -2.679 1.00 94.19 86 GLY A O 1
ATOM 677 N N . ALA A 1 87 ? 5.178 -2.921 -3.650 1.00 96.12 87 ALA A N 1
ATOM 678 C CA . ALA A 1 87 ? 4.403 -2.244 -2.618 1.00 96.12 87 ALA A CA 1
ATOM 679 C C . ALA A 1 87 ? 2.927 -2.640 -2.682 1.00 96.12 87 ALA A C 1
ATOM 681 O O . ALA A 1 87 ? 2.383 -2.857 -3.764 1.00 96.12 87 ALA A O 1
ATOM 682 N N . THR A 1 88 ? 2.280 -2.721 -1.523 1.00 96.88 88 THR A N 1
ATOM 683 C CA . THR A 1 88 ? 0.828 -2.911 -1.425 1.00 96.88 88 THR A CA 1
ATOM 684 C C . THR A 1 88 ? 0.099 -1.568 -1.568 1.00 96.88 88 THR A C 1
ATOM 686 O O . THR A 1 88 ? 0.722 -0.511 -1.399 1.00 96.88 88 THR A O 1
ATOM 689 N N . PRO A 1 89 ? -1.224 -1.561 -1.820 1.00 96.19 89 PRO A N 1
ATOM 690 C CA . PRO A 1 89 ? -2.022 -0.339 -1.841 1.00 96.19 89 PRO A CA 1
ATOM 691 C C . PRO A 1 89 ? -1.912 0.455 -0.532 1.00 96.19 89 PRO A C 1
ATOM 693 O O . PRO A 1 89 ? -1.882 1.683 -0.580 1.00 96.19 89 PRO A O 1
ATOM 696 N N . LEU A 1 90 ? -1.766 -0.231 0.613 1.00 96.81 90 LEU A N 1
ATOM 697 C CA . LEU A 1 90 ? -1.568 0.395 1.925 1.00 96.81 90 LEU A CA 1
ATOM 698 C C . LEU A 1 90 ? -0.236 1.149 2.003 1.00 96.81 90 LEU A C 1
ATOM 700 O O . LEU A 1 90 ? -0.202 2.300 2.427 1.00 96.81 90 LEU A O 1
ATOM 704 N N . MET A 1 91 ? 0.861 0.535 1.550 1.00 96.88 91 MET A N 1
ATOM 705 C CA . MET A 1 91 ? 2.167 1.204 1.503 1.00 96.88 91 MET A CA 1
ATOM 706 C C . MET A 1 91 ? 2.126 2.458 0.628 1.00 96.88 91 MET A C 1
ATOM 708 O O . MET A 1 91 ? 2.685 3.488 1.002 1.00 96.88 91 MET A O 1
ATOM 712 N N . ALA A 1 92 ? 1.446 2.376 -0.518 1.00 94.94 92 ALA A N 1
ATOM 713 C CA . ALA A 1 92 ? 1.274 3.510 -1.412 1.00 94.94 92 ALA A CA 1
ATOM 714 C C . ALA A 1 92 ? 0.449 4.639 -0.770 1.00 94.94 92 ALA A C 1
ATOM 716 O O . ALA A 1 92 ? 0.867 5.793 -0.858 1.00 94.94 92 ALA A O 1
ATOM 717 N N . ALA A 1 93 ? -0.650 4.303 -0.081 1.00 95.38 93 ALA A N 1
ATOM 718 C CA . ALA A 1 93 ? -1.489 5.262 0.641 1.00 95.38 93 ALA A CA 1
ATOM 719 C C . ALA A 1 93 ? -0.692 6.022 1.708 1.00 95.38 93 ALA A C 1
ATOM 721 O O . ALA A 1 93 ? -0.742 7.249 1.767 1.00 95.38 93 ALA A O 1
ATOM 722 N N . LEU A 1 94 ? 0.088 5.298 2.515 1.00 95.25 94 LEU A N 1
ATOM 723 C CA . LEU A 1 94 ? 0.881 5.876 3.599 1.00 95.25 94 LEU A CA 1
ATOM 724 C C . LEU A 1 94 ? 1.991 6.794 3.075 1.00 95.25 94 LEU A C 1
ATOM 726 O O . LEU A 1 94 ? 2.137 7.916 3.548 1.00 95.25 94 LEU A O 1
ATOM 730 N N . LEU A 1 95 ? 2.743 6.356 2.062 1.00 93.19 95 LEU A N 1
ATOM 731 C CA . LEU A 1 95 ? 3.807 7.163 1.456 1.00 93.19 95 LEU A CA 1
ATOM 732 C C . LEU A 1 95 ? 3.276 8.410 0.715 1.00 93.19 95 LEU A C 1
ATOM 734 O O . LEU A 1 95 ? 4.005 9.392 0.575 1.00 93.19 95 LEU A O 1
ATOM 738 N N . SER A 1 96 ? 2.018 8.382 0.265 1.00 91.69 96 SER A N 1
ATOM 739 C CA . SER A 1 96 ? 1.328 9.501 -0.400 1.00 91.69 96 SER A CA 1
ATOM 740 C C . SER A 1 96 ? 0.430 10.315 0.546 1.00 91.69 96 SER A C 1
ATOM 742 O O . SER A 1 96 ? -0.338 11.162 0.079 1.00 91.69 96 SER A O 1
ATOM 744 N N . ALA A 1 97 ? 0.508 10.060 1.859 1.00 92.69 97 ALA A N 1
ATOM 745 C CA . ALA A 1 97 ? -0.288 10.705 2.907 1.00 92.69 97 ALA A CA 1
ATOM 746 C C . ALA A 1 97 ? -1.817 10.651 2.681 1.00 92.69 97 ALA A C 1
ATOM 748 O O . ALA A 1 97 ? -2.559 11.538 3.099 1.00 92.69 97 ALA A O 1
ATOM 749 N N . GLN A 1 98 ? -2.309 9.604 2.013 1.00 93.00 98 GLN A N 1
ATOM 750 C CA . GLN A 1 98 ? -3.737 9.359 1.793 1.00 93.00 98 GLN A CA 1
ATOM 751 C C . GLN A 1 98 ? -4.331 8.614 2.996 1.00 93.00 98 GLN A C 1
ATOM 753 O O . GLN A 1 98 ? -4.605 7.415 2.931 1.00 93.00 98 GLN A O 1
ATOM 758 N N . TYR A 1 99 ? -4.474 9.313 4.124 1.00 93.12 99 TYR A N 1
ATOM 759 C CA . TYR A 1 99 ? -4.803 8.685 5.408 1.00 93.12 99 TYR A CA 1
ATOM 760 C C . TYR A 1 99 ? -6.212 8.086 5.474 1.00 93.12 99 TYR A C 1
ATOM 762 O O . TYR A 1 99 ? -6.370 7.012 6.045 1.00 93.12 99 TYR A O 1
ATOM 770 N N . GLU A 1 100 ? -7.210 8.708 4.840 1.00 92.56 100 GLU A N 1
ATOM 771 C CA . GLU A 1 100 ? -8.562 8.133 4.733 1.00 92.56 100 GLU A CA 1
ATOM 772 C C . GLU A 1 100 ? -8.560 6.826 3.932 1.00 92.56 100 GLU A C 1
ATOM 774 O O . GLU A 1 100 ? -9.161 5.833 4.333 1.00 92.56 100 GLU A O 1
ATOM 779 N N . GLY A 1 101 ? -7.843 6.796 2.807 1.00 93.06 101 GLY A N 1
ATOM 780 C CA . GLY A 1 101 ? -7.683 5.591 1.999 1.00 93.06 101 GLY A CA 1
ATOM 781 C C . GLY A 1 101 ? -6.903 4.506 2.735 1.00 93.06 101 GLY A C 1
ATOM 782 O O . GLY A 1 101 ? -7.251 3.333 2.632 1.00 93.06 101 GLY A O 1
ATOM 783 N N . ALA A 1 102 ? -5.886 4.881 3.516 1.00 95.25 102 ALA A N 1
ATOM 784 C CA . ALA A 1 102 ? -5.175 3.952 4.389 1.00 95.25 102 ALA A CA 1
ATOM 785 C C . ALA A 1 102 ? -6.103 3.370 5.469 1.00 95.25 102 ALA A C 1
ATOM 787 O O . ALA A 1 102 ? -6.087 2.156 5.668 1.00 95.25 102 ALA A O 1
ATOM 788 N N . ALA A 1 103 ? -6.947 4.197 6.099 1.00 94.69 103 ALA A N 1
ATOM 789 C CA . ALA A 1 103 ? -7.953 3.750 7.063 1.00 94.69 103 ALA A CA 1
ATOM 790 C C . ALA A 1 103 ? -8.925 2.750 6.427 1.00 94.69 103 ALA A C 1
ATOM 792 O O . ALA A 1 103 ? -9.104 1.657 6.958 1.00 94.69 103 ALA A O 1
ATOM 793 N N . ALA A 1 104 ? -9.455 3.070 5.242 1.00 94.50 104 ALA A N 1
ATOM 794 C CA . ALA A 1 104 ? -10.386 2.204 4.523 1.00 94.50 104 ALA A CA 1
ATOM 795 C C . ALA A 1 104 ? -9.754 0.864 4.115 1.00 94.50 104 ALA A C 1
ATOM 797 O O . ALA A 1 104 ? -10.392 -0.183 4.211 1.00 94.50 104 ALA A O 1
ATOM 798 N N . LEU A 1 105 ? -8.485 0.868 3.692 1.00 95.31 105 LEU A N 1
ATOM 799 C CA . LEU A 1 105 ? -7.746 -0.362 3.396 1.00 95.31 105 LEU A CA 1
ATOM 800 C C . LEU A 1 105 ? -7.539 -1.221 4.646 1.00 95.31 105 LEU A C 1
ATOM 802 O O . LEU A 1 105 ? -7.725 -2.434 4.588 1.00 95.31 105 LEU A O 1
ATOM 806 N N . ILE A 1 106 ? -7.151 -0.608 5.764 1.00 96.00 106 ILE A N 1
ATOM 807 C CA . ILE A 1 106 ? -6.960 -1.302 7.044 1.00 96.00 106 ILE A CA 1
ATOM 808 C C . ILE A 1 106 ? -8.290 -1.874 7.541 1.00 96.00 106 ILE A C 1
ATOM 810 O O . ILE A 1 106 ? -8.342 -3.046 7.910 1.00 96.00 106 ILE A O 1
ATOM 814 N N . ALA A 1 107 ? -9.366 -1.085 7.493 1.00 93.81 107 ALA A N 1
ATOM 815 C CA . ALA A 1 107 ? -10.715 -1.520 7.844 1.00 93.81 107 ALA A CA 1
ATOM 816 C C . ALA A 1 107 ? -11.162 -2.717 6.989 1.00 93.81 107 ALA A C 1
ATOM 818 O O . ALA A 1 107 ? -11.791 -3.642 7.496 1.00 93.81 107 ALA A O 1
ATOM 819 N N . ALA A 1 108 ? -10.749 -2.749 5.719 1.00 93.38 108 ALA A N 1
ATOM 820 C CA . ALA A 1 108 ? -10.980 -3.855 4.795 1.00 93.38 108 ALA A CA 1
ATOM 821 C C . ALA A 1 108 ? -9.990 -5.035 4.924 1.00 93.38 108 ALA A C 1
ATOM 823 O O . ALA A 1 108 ? -9.996 -5.933 4.081 1.00 93.38 108 ALA A O 1
ATOM 824 N N . GLY A 1 109 ? -9.132 -5.060 5.949 1.00 94.19 109 GLY A N 1
ATOM 825 C CA . GLY A 1 109 ? -8.229 -6.183 6.216 1.00 94.19 109 GLY A CA 1
ATOM 826 C C . GLY A 1 109 ? -6.922 -6.165 5.417 1.00 94.19 109 GLY A C 1
ATOM 827 O O . GLY A 1 109 ? -6.345 -7.223 5.138 1.00 94.19 109 GLY A O 1
ATOM 828 N N . ALA A 1 110 ? -6.429 -4.986 5.028 1.00 96.25 110 ALA A N 1
ATOM 829 C CA . ALA A 1 110 ? -5.094 -4.868 4.449 1.00 96.25 110 ALA A CA 1
ATOM 830 C C . ALA A 1 110 ? -4.018 -5.381 5.422 1.00 96.25 110 ALA A C 1
ATOM 832 O O . ALA A 1 110 ? -3.956 -5.002 6.593 1.00 96.25 110 ALA A O 1
ATOM 833 N N . ARG A 1 111 ? -3.129 -6.232 4.911 1.00 96.62 111 ARG A N 1
ATOM 834 C CA . ARG A 1 111 ? -2.035 -6.840 5.666 1.00 96.62 111 ARG A CA 1
ATOM 835 C C . ARG A 1 111 ? -0.890 -5.851 5.872 1.00 96.62 111 ARG A C 1
ATOM 837 O O . ARG A 1 111 ? -0.309 -5.344 4.910 1.00 96.62 111 ARG A O 1
ATOM 844 N N . ILE A 1 112 ? -0.541 -5.626 7.136 1.00 96.25 112 ILE A N 1
ATOM 845 C CA . ILE A 1 112 ? 0.513 -4.691 7.566 1.00 96.25 112 ILE A CA 1
ATOM 846 C C . ILE A 1 112 ? 1.917 -5.320 7.584 1.00 96.25 112 ILE A C 1
ATOM 848 O O . ILE A 1 112 ? 2.919 -4.604 7.568 1.00 96.25 112 ILE A O 1
ATOM 852 N N . ASP A 1 113 ? 1.992 -6.652 7.591 1.00 96.25 113 ASP A N 1
ATOM 853 C CA . ASP A 1 113 ? 3.209 -7.466 7.703 1.00 96.25 113 ASP A CA 1
ATOM 854 C C . ASP A 1 113 ? 3.887 -7.743 6.349 1.00 96.25 113 ASP A C 1
ATOM 856 O O . ASP A 1 113 ? 5.038 -8.183 6.287 1.00 96.25 113 ASP A O 1
ATOM 860 N N . LEU A 1 114 ? 3.194 -7.461 5.242 1.00 97.06 114 LEU A N 1
ATOM 861 C CA . LEU A 1 114 ? 3.731 -7.653 3.90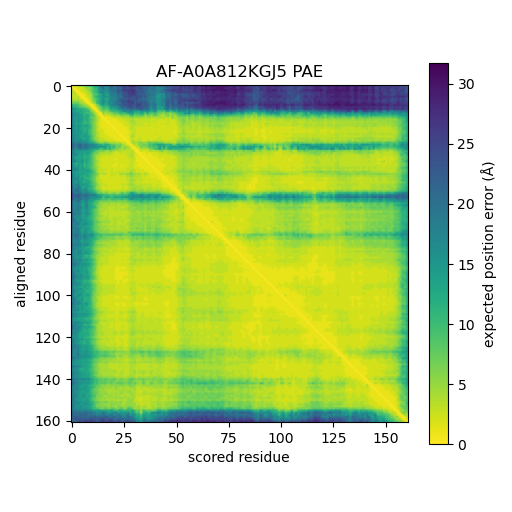1 1.00 97.06 114 LEU A CA 1
ATOM 862 C C . LEU A 1 114 ? 4.957 -6.772 3.662 1.00 97.06 114 LEU A C 1
ATOM 864 O O . LEU A 1 114 ? 4.977 -5.598 4.010 1.00 97.06 114 LEU A O 1
ATOM 868 N N . ARG A 1 115 ? 5.962 -7.341 2.987 1.00 97.31 115 ARG A N 1
ATOM 869 C CA . ARG A 1 115 ? 7.179 -6.637 2.561 1.00 97.31 115 ARG A CA 1
ATOM 870 C C . ARG A 1 115 ? 7.167 -6.332 1.063 1.00 97.31 115 ARG A C 1
ATOM 872 O O . ARG A 1 115 ? 6.758 -7.186 0.263 1.00 97.31 115 ARG A O 1
ATOM 879 N N . ASN A 1 116 ? 7.629 -5.139 0.687 1.00 96.44 116 ASN A N 1
ATOM 880 C CA . ASN A 1 116 ? 7.836 -4.759 -0.715 1.00 96.44 116 ASN A CA 1
ATOM 881 C C . ASN A 1 116 ? 9.130 -5.362 -1.296 1.00 96.44 116 ASN A C 1
ATOM 883 O O . ASN A 1 116 ? 9.828 -6.127 -0.631 1.00 96.44 116 ASN A O 1
ATOM 887 N N . ALA A 1 117 ? 9.490 -5.001 -2.534 1.00 95.44 117 ALA A N 1
ATOM 888 C CA . ALA A 1 117 ? 10.709 -5.496 -3.189 1.00 95.44 117 ALA A CA 1
ATOM 889 C C . ALA A 1 117 ? 12.014 -5.058 -2.504 1.00 95.44 117 ALA A C 1
ATOM 891 O O . ALA A 1 117 ? 13.083 -5.580 -2.809 1.00 95.44 117 ALA A O 1
ATOM 892 N N . ARG A 1 118 ? 11.940 -4.076 -1.600 1.00 93.12 118 ARG A N 1
ATOM 893 C CA . ARG A 1 118 ? 13.061 -3.614 -0.774 1.00 93.12 118 ARG A CA 1
ATOM 894 C C . ARG A 1 118 ? 13.096 -4.284 0.597 1.00 93.12 118 ARG A C 1
ATOM 896 O O . ARG A 1 118 ? 13.953 -3.947 1.401 1.00 93.12 118 ARG A O 1
ATOM 903 N N . GLY A 1 119 ? 12.181 -5.215 0.861 1.00 96.00 119 GLY A N 1
ATOM 904 C CA . GLY A 1 119 ? 12.068 -5.875 2.152 1.00 96.00 119 GLY A CA 1
ATOM 905 C C . GLY A 1 119 ? 11.394 -5.021 3.224 1.00 96.00 119 GLY A C 1
ATOM 906 O O . GLY A 1 119 ? 11.391 -5.445 4.371 1.00 96.00 119 GLY A O 1
ATOM 907 N N . CYS A 1 120 ? 10.810 -3.866 2.889 1.00 96.56 120 CYS A N 1
ATOM 908 C CA . CYS A 1 120 ? 10.207 -2.963 3.871 1.00 96.56 120 CYS A CA 1
ATOM 909 C C . CYS A 1 120 ? 8.719 -3.264 4.099 1.00 96.56 120 CYS A C 1
ATOM 911 O O . CYS A 1 120 ? 7.987 -3.457 3.121 1.00 96.56 120 CYS A O 1
ATOM 913 N N . THR A 1 121 ? 8.266 -3.252 5.355 1.00 97.12 121 THR A N 1
ATOM 914 C CA . THR A 1 121 ? 6.839 -3.271 5.734 1.00 97.12 121 THR A CA 1
ATOM 915 C C . THR A 1 121 ? 6.206 -1.881 5.655 1.00 97.12 121 THR A C 1
ATOM 917 O O . THR A 1 121 ? 6.899 -0.871 5.512 1.00 97.12 121 THR A O 1
ATOM 920 N N . ALA A 1 122 ? 4.875 -1.812 5.769 1.00 95.81 122 ALA A N 1
ATOM 921 C CA . ALA A 1 122 ? 4.144 -0.546 5.762 1.00 95.81 122 ALA A CA 1
ATOM 922 C C . ALA A 1 122 ? 4.647 0.421 6.849 1.00 95.81 122 ALA A C 1
ATOM 924 O O . ALA A 1 122 ? 4.933 1.574 6.541 1.00 95.81 122 ALA A O 1
ATOM 925 N N . ALA A 1 123 ? 4.848 -0.063 8.079 1.00 95.69 123 ALA A N 1
ATOM 926 C CA . ALA A 1 123 ? 5.353 0.743 9.192 1.00 95.69 123 ALA A CA 1
ATOM 927 C C . ALA A 1 123 ? 6.804 1.212 8.983 1.00 95.69 123 ALA A C 1
ATOM 929 O O . ALA A 1 123 ? 7.137 2.365 9.257 1.00 95.69 123 ALA A O 1
ATOM 930 N N . GLU A 1 124 ? 7.674 0.349 8.448 1.00 95.56 124 GLU A N 1
ATOM 931 C CA . GLU A 1 124 ? 9.077 0.696 8.188 1.00 95.56 124 GLU A CA 1
ATOM 932 C C . GLU A 1 124 ? 9.207 1.820 7.146 1.00 95.56 124 GLU A C 1
ATOM 934 O O . GLU A 1 124 ? 10.092 2.670 7.261 1.00 95.56 124 GLU A O 1
ATOM 939 N N . LEU A 1 125 ? 8.307 1.859 6.158 1.00 93.00 125 LEU A N 1
ATOM 940 C CA . LEU A 1 125 ? 8.302 2.863 5.090 1.00 93.00 125 LEU A CA 1
ATOM 941 C C . LEU A 1 125 ? 7.921 4.265 5.557 1.00 93.00 125 LEU A C 1
ATOM 943 O O . LEU A 1 125 ? 8.273 5.231 4.878 1.00 93.00 125 LEU A O 1
ATOM 947 N N . VAL A 1 126 ? 7.226 4.394 6.685 1.00 93.06 126 VAL A N 1
ATOM 948 C CA . VAL A 1 126 ? 6.729 5.678 7.201 1.00 93.06 126 VAL A CA 1
ATOM 949 C C . VAL A 1 126 ? 7.265 6.029 8.585 1.00 93.06 126 VAL A C 1
ATOM 951 O O . VAL A 1 126 ? 6.827 7.007 9.172 1.00 93.06 126 VAL A O 1
ATOM 954 N N . ARG A 1 127 ? 8.276 5.301 9.074 1.00 90.31 127 ARG A N 1
ATOM 955 C CA . ARG A 1 127 ? 8.914 5.530 10.383 1.00 90.31 127 ARG A CA 1
ATOM 956 C C . ARG A 1 127 ? 9.343 6.983 10.625 1.00 90.31 127 ARG A C 1
ATOM 958 O O . ARG A 1 127 ? 9.269 7.468 11.742 1.00 90.31 127 ARG A O 1
ATOM 965 N N . GLU A 1 128 ? 9.811 7.655 9.579 1.00 86.12 128 GLU A N 1
ATOM 966 C CA . GLU A 1 128 ? 10.304 9.040 9.636 1.00 86.12 128 GLU A CA 1
ATOM 967 C C . GLU A 1 128 ? 9.223 10.080 9.296 1.00 86.12 128 GLU A C 1
ATOM 969 O O . GLU A 1 128 ? 9.527 11.258 9.134 1.00 86.12 128 GLU A O 1
ATOM 974 N N . GLN A 1 129 ? 7.971 9.654 9.112 1.00 87.88 129 GLN A N 1
ATOM 975 C CA . GLN A 1 129 ? 6.857 10.538 8.783 1.00 87.88 129 GLN A CA 1
ATOM 976 C C . GLN A 1 129 ? 5.996 10.794 10.017 1.00 87.88 129 GLN A C 1
ATOM 978 O O . GLN A 1 129 ? 5.833 9.932 10.879 1.00 87.88 129 GLN A O 1
ATOM 983 N N . VAL A 1 130 ? 5.396 11.981 10.072 1.00 90.44 130 VAL A N 1
ATOM 984 C CA . VAL A 1 130 ? 4.395 12.308 11.088 1.00 90.44 130 VAL A CA 1
ATOM 985 C C . VAL A 1 130 ? 3.064 11.707 10.649 1.00 90.44 130 VAL A C 1
ATOM 987 O O . VAL A 1 130 ? 2.422 12.212 9.728 1.00 90.44 130 VAL A O 1
ATOM 990 N N . LEU A 1 131 ? 2.669 10.610 11.295 1.00 92.75 131 LEU A N 1
ATOM 991 C CA . LEU A 1 131 ? 1.402 9.928 11.037 1.00 92.75 131 LEU A CA 1
ATOM 992 C C . LEU A 1 131 ? 0.352 10.303 12.087 1.00 92.75 131 LEU A C 1
ATOM 994 O O . LEU A 1 131 ? 0.687 10.444 13.266 1.00 92.75 131 LEU A O 1
ATOM 998 N N . PRO A 1 132 ? -0.929 10.392 11.694 1.00 94.00 132 PRO A N 1
ATOM 999 C CA . PRO A 1 132 ? -2.038 10.406 12.634 1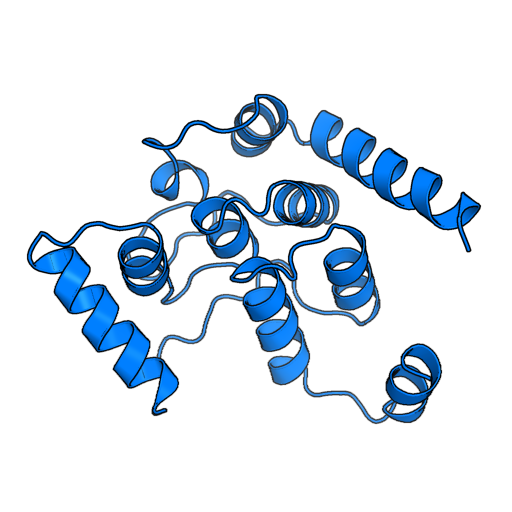.00 94.00 132 PRO A CA 1
ATOM 1000 C C . PRO A 1 132 ? -1.994 9.208 13.586 1.00 94.00 132 PRO A C 1
ATOM 1002 O O . PRO A 1 132 ? -1.668 8.089 13.179 1.00 94.00 132 PRO A O 1
ATOM 1005 N N . ARG A 1 133 ? -2.386 9.439 14.842 1.00 92.88 133 ARG A N 1
ATOM 1006 C CA . ARG A 1 133 ? -2.369 8.430 15.910 1.00 92.88 133 ARG A CA 1
ATOM 1007 C C . ARG A 1 133 ? -3.083 7.136 15.509 1.00 92.88 133 ARG A C 1
ATOM 1009 O O . ARG A 1 133 ? -2.501 6.068 15.662 1.00 92.88 133 ARG A O 1
ATOM 1016 N N . PHE A 1 134 ? -4.267 7.241 14.910 1.00 93.12 134 PHE A N 1
ATOM 1017 C CA . PHE A 1 134 ? -5.064 6.083 14.505 1.00 93.12 134 PHE A CA 1
ATOM 1018 C C . PHE A 1 134 ? -4.336 5.153 13.518 1.00 93.12 134 PHE A C 1
ATOM 1020 O O . PHE A 1 134 ? -4.466 3.934 13.600 1.00 93.12 134 PHE A O 1
ATOM 1027 N N . LEU A 1 135 ? -3.503 5.697 12.618 1.00 94.44 135 LEU A N 1
ATOM 1028 C CA . LEU A 1 135 ? -2.691 4.885 11.702 1.00 94.44 135 LEU A CA 1
ATOM 1029 C C . LEU A 1 135 ? -1.502 4.242 12.408 1.00 94.44 135 LEU A C 1
ATOM 1031 O O . LEU A 1 135 ? -1.139 3.116 12.080 1.00 94.44 135 LEU A O 1
ATOM 1035 N N . VAL A 1 136 ? -0.895 4.936 13.373 1.00 94.31 136 VAL A N 1
ATOM 1036 C CA . VAL A 1 136 ? 0.189 4.366 14.184 1.00 94.31 136 VAL A CA 1
ATOM 1037 C C . VAL A 1 136 ? -0.328 3.174 14.985 1.00 94.31 136 VAL A C 1
ATOM 1039 O O . VAL A 1 136 ? 0.295 2.114 14.967 1.00 94.31 136 VAL A O 1
ATOM 1042 N N . GLU A 1 137 ? -1.480 3.317 15.641 1.00 93.50 137 GLU A N 1
ATOM 1043 C CA . GLU A 1 137 ? -2.102 2.231 16.404 1.00 93.50 137 GLU A CA 1
ATOM 1044 C C . GLU A 1 137 ? -2.517 1.066 15.495 1.00 93.50 137 GLU A C 1
ATOM 1046 O O . GLU A 1 137 ? -2.237 -0.098 15.802 1.00 93.50 137 GLU A O 1
ATOM 1051 N N . ALA A 1 138 ? -3.076 1.362 14.321 1.00 94.44 138 ALA A N 1
ATOM 1052 C CA . ALA A 1 138 ? -3.437 0.334 13.356 1.00 94.44 138 ALA A CA 1
ATOM 1053 C C . ALA A 1 138 ? -2.230 -0.436 12.803 1.00 94.44 138 ALA A C 1
ATOM 1055 O O . ALA A 1 138 ? -2.284 -1.661 12.684 1.00 94.44 138 ALA A O 1
ATOM 1056 N N . LEU A 1 139 ? -1.108 0.239 12.539 1.00 93.69 139 LEU A N 1
ATOM 1057 C CA . LEU A 1 139 ? 0.148 -0.404 12.135 1.00 93.69 139 LEU A CA 1
ATOM 1058 C C . LEU A 1 139 ? 0.800 -1.226 13.259 1.00 93.69 139 LEU A C 1
ATOM 1060 O O . LEU A 1 139 ? 1.684 -2.035 12.983 1.00 93.69 139 LEU A O 1
ATOM 1064 N N . GLN A 1 140 ? 0.358 -1.056 14.506 1.00 92.69 140 GLN A N 1
ATOM 1065 C CA . GLN A 1 140 ? 0.713 -1.912 15.643 1.00 92.69 140 GLN A CA 1
ATOM 1066 C C . GLN A 1 140 ? -0.280 -3.070 15.850 1.00 92.69 140 GLN A C 1
ATOM 1068 O O . GLN A 1 140 ? -0.147 -3.820 16.814 1.00 92.69 140 GLN A O 1
ATOM 1073 N N . GLY A 1 141 ? -1.272 -3.228 14.966 1.00 90.50 141 GLY A N 1
ATOM 1074 C CA . GLY A 1 141 ? -2.267 -4.300 15.033 1.00 90.50 141 GLY A CA 1
ATOM 1075 C C . GLY A 1 141 ? -3.568 -3.932 15.750 1.00 90.50 141 GLY A C 1
ATOM 1076 O O . GLY A 1 141 ? -4.346 -4.829 16.065 1.00 90.50 141 GLY A O 1
ATOM 1077 N N . ARG A 1 142 ? -3.835 -2.642 16.000 1.00 93.69 142 ARG A N 1
ATOM 1078 C CA . ARG A 1 142 ? -5.090 -2.155 16.605 1.00 93.69 142 ARG A CA 1
ATOM 1079 C C . ARG A 1 142 ? -5.925 -1.363 15.584 1.00 93.69 142 ARG A C 1
ATOM 1081 O O . ARG A 1 142 ? -5.868 -0.138 15.581 1.00 93.69 142 ARG A O 1
ATOM 1088 N N . PRO A 1 143 ? -6.684 -2.026 14.688 1.00 92.00 143 PRO A N 1
ATOM 1089 C CA . PRO A 1 143 ? -7.361 -1.361 13.569 1.00 92.00 143 PRO A CA 1
ATOM 1090 C C . PRO A 1 143 ? -8.720 -0.721 13.915 1.00 92.00 143 PRO A C 1
ATOM 1092 O O . PRO A 1 143 ? -9.349 -0.175 13.015 1.00 92.00 143 PRO A O 1
ATOM 1095 N N . GLN A 1 144 ? -9.183 -0.787 15.171 1.00 92.94 144 GLN A N 1
ATOM 1096 C CA . GLN A 1 144 ? -10.535 -0.362 15.582 1.00 92.94 144 GLN A CA 1
ATOM 1097 C C . GLN A 1 144 ? -10.833 1.094 15.198 1.00 92.94 144 GLN A C 1
ATOM 1099 O O . GLN A 1 144 ? -11.794 1.366 14.492 1.00 92.94 144 GLN A O 1
ATOM 1104 N N . GLU A 1 145 ? -9.928 2.015 15.531 1.00 90.25 145 GLU A N 1
ATOM 1105 C CA . GLU A 1 145 ? -10.115 3.441 15.237 1.00 90.25 145 GLU A CA 1
ATOM 1106 C C . GLU A 1 145 ? -10.149 3.724 13.717 1.00 90.25 145 GLU A C 1
ATOM 1108 O O . GLU A 1 145 ? -10.840 4.631 13.262 1.00 90.25 145 GLU A O 1
ATOM 1113 N N . CYS A 1 146 ? -9.466 2.914 12.891 1.00 90.38 146 CYS A N 1
ATOM 1114 C CA . CYS A 1 146 ? -9.572 3.019 11.428 1.00 90.38 146 CYS A CA 1
ATOM 1115 C C . CYS A 1 146 ? -10.951 2.588 10.909 1.00 90.38 146 CYS A C 1
ATOM 1117 O O . CYS A 1 146 ? -11.420 3.151 9.917 1.00 90.38 146 CYS A O 1
ATOM 1119 N 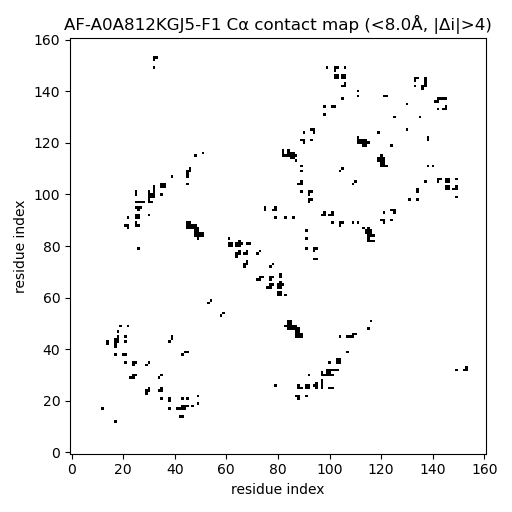N . GLN A 1 147 ? -11.569 1.584 11.538 1.00 91.75 147 GLN A N 1
ATOM 1120 C CA . GLN A 1 147 ? -12.907 1.104 11.183 1.00 91.75 147 GLN A CA 1
ATOM 1121 C C . GLN A 1 147 ? -13.944 2.177 11.513 1.00 91.75 147 GLN A C 1
ATOM 1123 O O . GLN A 1 147 ? -14.655 2.614 10.611 1.00 91.75 147 GLN A O 1
ATOM 1128 N N . ASP A 1 148 ? -13.910 2.707 12.737 1.00 91.62 148 ASP A N 1
ATOM 1129 C CA . ASP A 1 148 ? -14.835 3.750 13.198 1.00 91.62 148 ASP A CA 1
ATOM 1130 C C . ASP A 1 148 ? -14.770 5.012 12.319 1.00 91.62 148 ASP A C 1
ATOM 1132 O O . ASP A 1 148 ? -15.797 5.551 11.897 1.00 91.62 148 ASP A O 1
ATOM 1136 N N . ILE A 1 149 ? -13.555 5.470 11.984 1.00 89.62 149 ILE A N 1
ATOM 1137 C CA . ILE A 1 149 ? -13.350 6.626 11.096 1.00 89.62 149 ILE A CA 1
ATOM 1138 C C . ILE A 1 149 ? -13.893 6.337 9.693 1.00 89.62 149 ILE A C 1
ATOM 1140 O O . ILE A 1 149 ? -14.543 7.194 9.093 1.00 89.62 149 ILE A O 1
ATOM 1144 N N . THR A 1 150 ? -13.626 5.144 9.156 1.00 90.25 150 THR A N 1
ATOM 1145 C CA . THR A 1 150 ? -14.097 4.770 7.816 1.00 90.25 150 THR A CA 1
ATOM 1146 C C . THR A 1 150 ? -15.622 4.751 7.774 1.00 90.25 150 THR A C 1
ATOM 1148 O O . THR A 1 150 ? -16.204 5.355 6.874 1.00 90.25 150 THR A O 1
ATOM 1151 N N . ASP A 1 151 ? -16.271 4.142 8.764 1.00 91.00 151 ASP A N 1
ATOM 1152 C CA . ASP A 1 151 ? -17.731 4.068 8.847 1.00 91.00 151 ASP A CA 1
ATOM 1153 C C . ASP A 1 151 ? -18.359 5.460 8.991 1.00 91.00 151 ASP A C 1
ATOM 1155 O O . ASP A 1 151 ? -19.322 5.778 8.289 1.00 91.00 151 ASP A O 1
ATOM 1159 N N . MET A 1 152 ? -17.763 6.339 9.805 1.00 90.06 152 MET A N 1
ATOM 1160 C CA . MET A 1 152 ? -18.198 7.732 9.941 1.00 90.06 152 MET A CA 1
ATOM 1161 C C . MET A 1 152 ? -18.097 8.508 8.618 1.00 90.06 152 MET A C 1
ATOM 1163 O O . MET A 1 152 ? -19.043 9.203 8.240 1.00 90.06 152 MET A O 1
ATOM 1167 N N . ILE A 1 153 ? -16.980 8.386 7.891 1.00 87.88 153 ILE A N 1
ATOM 1168 C CA . ILE A 1 153 ? -16.775 9.066 6.597 1.00 87.88 153 ILE A CA 1
ATOM 1169 C C . ILE A 1 153 ? -17.791 8.579 5.562 1.00 87.88 153 ILE A C 1
ATOM 1171 O O . ILE A 1 153 ? -18.321 9.372 4.775 1.00 87.88 153 ILE A O 1
ATOM 1175 N N . LEU A 1 154 ? -18.053 7.272 5.545 1.00 86.12 154 LEU A N 1
ATOM 1176 C CA . LEU A 1 154 ? -19.013 6.676 4.627 1.00 86.12 154 LEU A CA 1
ATOM 1177 C C . LEU A 1 154 ? -20.443 7.118 4.954 1.00 86.12 154 LEU A C 1
ATOM 1179 O O . LEU A 1 154 ? -21.159 7.494 4.028 1.00 86.12 154 LEU A O 1
ATOM 1183 N N . ALA A 1 155 ? -20.818 7.152 6.237 1.00 86.19 155 ALA A N 1
ATOM 1184 C CA . ALA A 1 155 ? -22.137 7.578 6.701 1.00 86.19 155 ALA A CA 1
ATOM 1185 C C . ALA A 1 155 ? -22.400 9.081 6.485 1.00 86.19 155 ALA A C 1
ATOM 1187 O O . ALA A 1 155 ? -23.486 9.460 6.043 1.00 86.19 155 ALA A O 1
ATOM 1188 N N . GLY A 1 156 ? -21.411 9.941 6.752 1.00 77.94 156 GLY A N 1
ATOM 1189 C CA . GLY A 1 156 ? -21.555 11.396 6.640 1.00 77.94 156 GLY A CA 1
ATOM 1190 C C . GLY A 1 156 ? -21.811 11.876 5.210 1.00 77.94 156 GLY A C 1
ATOM 1191 O O . GLY A 1 156 ? -22.649 12.745 4.993 1.00 77.94 156 GLY A O 1
ATOM 1192 N N . LYS A 1 157 ? -21.157 11.263 4.218 1.00 63.38 157 LYS A N 1
ATOM 1193 C CA . LYS A 1 157 ? -21.335 11.637 2.805 1.00 63.38 157 LYS A CA 1
ATOM 1194 C C . LYS A 1 157 ? -22.551 10.994 2.136 1.00 63.38 157 LYS A C 1
ATOM 1196 O O . LYS A 1 157 ? -22.981 11.491 1.104 1.00 63.38 157 LYS A O 1
ATOM 1201 N N . THR A 1 158 ? -23.126 9.920 2.685 1.00 59.19 158 THR A N 1
ATOM 1202 C CA . THR A 1 158 ? -24.429 9.410 2.206 1.00 59.19 158 THR A CA 1
ATOM 1203 C C . THR A 1 158 ? -25.581 10.378 2.467 1.00 59.19 158 THR A C 1
ATOM 1205 O O . THR A 1 158 ? -26.591 10.283 1.783 1.00 59.19 158 THR A O 1
ATOM 1208 N N . SER A 1 159 ? -25.427 11.311 3.410 1.00 55.72 159 SER A N 1
ATOM 1209 C CA . SER A 1 159 ? -26.443 12.317 3.747 1.00 55.72 159 SER A CA 1
ATOM 1210 C C . SER A 1 159 ? -26.381 13.581 2.876 1.00 55.72 159 SER A C 1
ATOM 1212 O O . SER A 1 159 ? -27.278 14.413 2.960 1.00 55.72 159 SER A O 1
ATOM 1214 N N . GLU A 1 160 ? -25.331 13.746 2.065 1.00 51.44 160 GLU A N 1
ATOM 1215 C CA . GLU A 1 160 ? -25.125 14.907 1.179 1.00 51.44 160 GLU A CA 1
ATOM 1216 C C . GLU A 1 160 ? -25.520 14.635 -0.289 1.00 51.44 160 GLU A C 1
ATOM 1218 O O . GLU A 1 160 ? -25.338 15.510 -1.138 1.00 51.44 160 GLU A O 1
ATOM 1223 N N . VAL A 1 161 ? -26.032 13.436 -0.602 1.00 43.06 161 VAL A N 1
ATOM 1224 C CA . VAL A 1 161 ? -26.404 12.995 -1.964 1.00 43.06 161 VAL A CA 1
ATOM 1225 C C . VAL A 1 161 ? -27.912 12.895 -2.125 1.00 43.06 161 VAL A C 1
ATOM 1227 O O . VAL A 1 161 ? -28.555 12.299 -1.235 1.00 43.06 161 VAL A O 1
#

Solvent-accessible surface area (backbone atoms only — not comparable to full-atom values): 8607 Å² total; per-residue (Å²): 109,74,70,53,55,60,57,72,43,66,73,68,69,49,68,68,57,40,33,50,48,49,34,49,27,14,53,44,100,47,16,42,36,66,58,47,50,54,42,42,74,74,65,26,55,59,65,48,50,36,73,82,85,60,95,45,74,66,45,51,50,32,49,54,32,21,48,40,28,75,74,69,50,76,42,64,68,18,49,43,34,54,53,40,43,28,21,30,28,48,39,33,3,59,57,54,68,18,60,53,21,31,23,34,38,45,51,71,65,37,70,60,82,54,53,21,74,84,66,44,29,45,58,69,73,43,67,92,52,94,69,61,66,54,58,55,42,29,68,73,73,46,44,62,60,22,35,57,52,39,54,50,57,55,56,60,56,62,74,78,108

Radius of gyration: 15.93 Å; Cα contacts (8 Å, |Δi|>4): 230; chains: 1; bounding box: 48×24×36 Å

Organism: NCBI:txid878477

Nearest PDB structures (foldseek):
  6mok-assembly1_A-2  TM=4.144E-01  e=6.621E-03  synthetic construct
  3v30-assembly1_A  TM=3.710E-01  e=5.990E-03  Homo sapiens
  4hna-assembly1_D  TM=4.105E-01  e=1.716E-02  synthetic construct
  3uxg-assembly1_A  TM=3.462E-01  e=1.270E-02  Homo sapiens
  5y4f-assembly2_B  TM=4.099E-01  e=1.339E-01  Homo sapiens

Secondary structure (DSSP, 8-state):
-HHHHHHHT-S---HHHHHHHHHHHHHTTT--HHHHHHHHHTT--TTPPPPS---SHHHHHHHHHHHHHHTT---HHHHHHHH-TT--HHHHHHHTT-HHHHHHHHHTT--SS---TTS--HHHHHTTS---HHHHHHHTT--HHHHHHHHHHHHHHHT--